Protein AF-A0A958R5X5-F1 (afdb_monomer_lite)

Foldseek 3Di:
DDPWDWDKDWDWDKDKPPDVVVVAFKMKMKTWGKMAIPTDDPPFARIKIKIKIKMKTWAACPDHQKIKMKMKIWIWIDGPPDDDIDIDIDIDMDMDGDD

Radius of gyration: 16.88 Å; chains: 1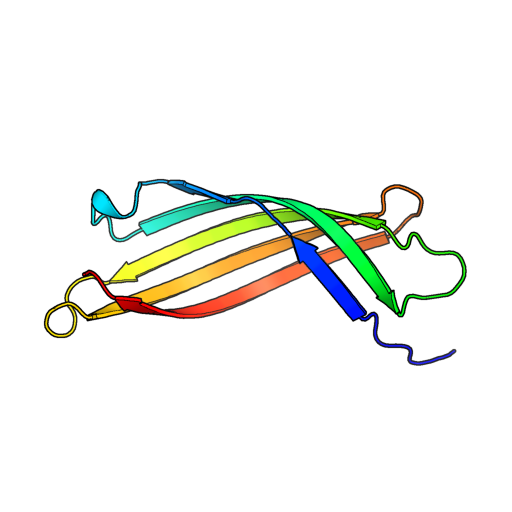; bounding box: 29×21×52 Å

pLDDT: mean 80.45, std 12.23, range [40.94, 94.25]

Secondary structure (DSSP, 8-state):
------EEEEE--EEEES-GGG--SEEEEEEEEEEEEEE--TTS-SEEEEEEEEEEEEEEEEETTEEEEEEEEEEEEEESSS--EEEEEEEEEEEEE--

Sequence (99 aa):
IVNEKPLKMSILPVLIFPEASSKFPLYFGVGAGLGVFFKQVQDESNVSFDYQLFMGARFFNVYGSTGFFIETGLKNHLHITSDGQFNGSYLAAGAVFTF

Structure (mmCIF, N/CA/C/O backbone):
data_AF-A0A958R5X5-F1
#
_entry.id   AF-A0A958R5X5-F1
#
loop_
_atom_site.group_PDB
_atom_site.id
_atom_site.type_symbol
_atom_site.label_atom_id
_atom_site.label_alt_id
_atom_site.label_comp_id
_atom_site.label_asym_id
_atom_site.label_entity_id
_atom_site.label_seq_id
_atom_site.pdbx_PDB_ins_code
_atom_site.Cartn_x
_atom_site.Cartn_y
_atom_site.Cartn_z
_atom_site.occupancy
_atom_site.B_iso_or_equiv
_atom_site.auth_seq_id
_atom_site.auth_comp_id
_atom_site.auth_asym_id
_atom_site.auth_atom_id
_atom_site.pdbx_PDB_model_num
ATOM 1 N N . ILE A 1 1 ? 5.159 -11.006 -31.940 1.00 40.94 1 ILE A N 1
ATOM 2 C CA . ILE A 1 1 ? 5.324 -10.017 -30.849 1.00 40.94 1 ILE A CA 1
ATOM 3 C C . ILE A 1 1 ? 5.354 -10.818 -29.555 1.00 40.94 1 ILE A C 1
ATOM 5 O O . ILE A 1 1 ? 4.419 -11.572 -29.308 1.00 40.94 1 ILE A O 1
ATOM 9 N N . VAL A 1 2 ? 6.491 -10.816 -28.859 1.00 47.56 2 VAL A N 1
ATOM 10 C CA . VAL A 1 2 ? 6.792 -11.750 -27.763 1.00 47.56 2 VAL A CA 1
ATOM 11 C C . VAL A 1 2 ? 5.899 -11.431 -26.558 1.00 47.56 2 VAL A C 1
ATOM 13 O O . VAL A 1 2 ? 5.831 -10.292 -26.112 1.00 47.56 2 VAL A O 1
ATOM 16 N N . ASN A 1 3 ? 5.180 -12.439 -26.063 1.00 52.97 3 ASN A N 1
ATOM 17 C CA . ASN A 1 3 ? 4.266 -12.367 -24.918 1.00 52.97 3 ASN A CA 1
ATOM 18 C C . ASN A 1 3 ? 5.066 -12.377 -23.598 1.00 52.97 3 ASN A C 1
ATOM 20 O O . ASN A 1 3 ? 4.978 -13.309 -22.798 1.00 52.97 3 ASN A O 1
ATOM 24 N N . GLU A 1 4 ? 5.944 -11.392 -23.414 1.00 63.38 4 GLU A N 1
ATOM 25 C CA . GLU A 1 4 ? 6.761 -11.278 -22.209 1.00 63.38 4 GLU A CA 1
ATOM 26 C C . GLU A 1 4 ? 5.998 -10.513 -21.136 1.00 63.38 4 GLU A C 1
ATOM 28 O O . GLU A 1 4 ? 5.880 -9.293 -21.171 1.00 63.38 4 GLU A O 1
ATOM 33 N N . LYS A 1 5 ? 5.462 -11.255 -20.164 1.00 72.69 5 LYS A N 1
ATOM 34 C CA . LYS A 1 5 ? 4.858 -10.655 -18.975 1.00 72.69 5 LYS A CA 1
ATOM 35 C C . LYS A 1 5 ? 5.946 -9.919 -18.182 1.00 72.69 5 LYS A C 1
ATOM 37 O O . LYS A 1 5 ? 6.916 -10.575 -17.785 1.00 72.69 5 LYS A O 1
ATOM 42 N N . PRO A 1 6 ? 5.802 -8.605 -17.939 1.00 78.69 6 PRO A N 1
ATOM 43 C CA . PRO A 1 6 ? 6.783 -7.864 -17.171 1.00 78.69 6 PRO A CA 1
ATOM 44 C C . PRO A 1 6 ? 6.782 -8.347 -15.719 1.00 78.69 6 PRO A C 1
ATOM 46 O O . PRO A 1 6 ? 5.724 -8.511 -15.106 1.00 78.69 6 PRO A O 1
ATOM 49 N N . LEU A 1 7 ? 7.972 -8.584 -15.170 1.00 85.38 7 LEU A N 1
ATOM 50 C CA . LEU A 1 7 ? 8.164 -8.952 -13.769 1.00 85.38 7 LEU A CA 1
ATOM 51 C C . LEU A 1 7 ? 8.789 -7.767 -13.044 1.00 85.38 7 LEU A C 1
ATOM 53 O O . LEU A 1 7 ? 9.925 -7.392 -13.334 1.00 85.38 7 LEU A O 1
ATOM 57 N N . LYS A 1 8 ? 8.048 -7.202 -12.092 1.00 87.12 8 LYS A N 1
ATOM 58 C CA . LYS A 1 8 ? 8.424 -5.985 -11.379 1.00 87.12 8 LYS A CA 1
ATOM 59 C C . LYS A 1 8 ? 8.325 -6.171 -9.873 1.00 87.12 8 LYS A C 1
ATOM 61 O O . LYS A 1 8 ? 7.339 -6.718 -9.380 1.00 87.12 8 LYS A O 1
ATOM 66 N N . MET A 1 9 ? 9.304 -5.641 -9.153 1.00 88.44 9 MET A N 1
ATOM 67 C CA . MET A 1 9 ? 9.261 -5.473 -7.705 1.00 88.44 9 MET A CA 1
ATOM 68 C C . MET A 1 9 ? 9.373 -3.993 -7.366 1.00 88.44 9 MET A C 1
ATOM 70 O O . MET A 1 9 ? 10.150 -3.275 -7.987 1.00 88.44 9 MET A O 1
ATOM 74 N N . SER A 1 10 ? 8.613 -3.546 -6.371 1.00 89.12 10 SER A N 1
ATOM 75 C CA . SER A 1 10 ? 8.615 -2.149 -5.942 1.00 89.12 10 SER A CA 1
ATOM 76 C C . SER A 1 10 ? 8.667 -2.064 -4.430 1.00 89.12 10 SER A C 1
ATOM 78 O O . SER A 1 10 ? 8.006 -2.846 -3.745 1.00 89.12 10 SER A O 1
ATOM 80 N N . ILE A 1 11 ? 9.419 -1.095 -3.921 1.00 91.00 11 ILE A N 1
ATOM 81 C CA . ILE A 1 11 ? 9.499 -0.778 -2.498 1.00 91.00 11 ILE A CA 1
ATOM 82 C C . ILE A 1 11 ? 8.949 0.632 -2.325 1.00 91.00 11 ILE A C 1
ATOM 84 O O . ILE A 1 11 ? 9.500 1.589 -2.871 1.00 91.00 11 ILE A O 1
ATOM 88 N N . LEU A 1 12 ? 7.852 0.748 -1.577 1.00 93.06 12 LEU A N 1
ATOM 89 C CA . LEU A 1 12 ? 7.167 2.012 -1.336 1.00 93.06 12 LEU A CA 1
ATOM 90 C C . LEU A 1 12 ? 7.034 2.241 0.174 1.00 93.06 12 LEU A C 1
ATOM 92 O O . LEU A 1 12 ? 6.258 1.527 0.814 1.00 93.06 12 LEU A O 1
ATOM 96 N N . PRO A 1 13 ? 7.741 3.216 0.770 1.00 91.38 13 PRO A N 1
ATOM 97 C CA . PRO A 1 13 ? 7.310 3.755 2.051 1.00 91.38 13 PRO A CA 1
ATOM 98 C C . PRO A 1 13 ? 5.905 4.349 1.893 1.00 91.38 13 PRO A C 1
ATOM 100 O O . PRO A 1 13 ? 5.630 5.068 0.930 1.00 91.38 13 PRO A O 1
ATOM 103 N N . VAL A 1 14 ? 5.015 4.030 2.832 1.00 92.75 14 VAL A N 1
ATOM 104 C CA . VAL A 1 14 ? 3.624 4.497 2.8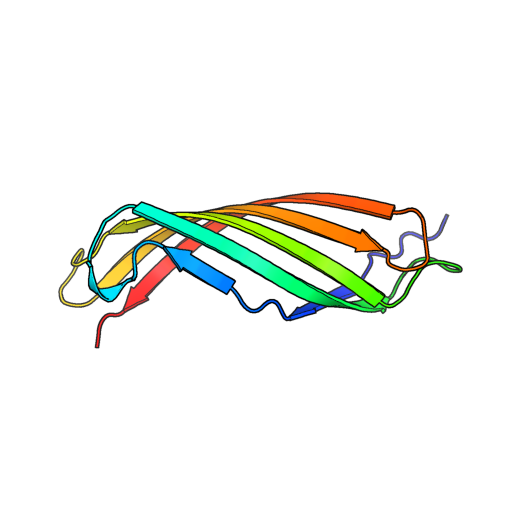39 1.00 92.75 14 VAL A CA 1
ATOM 105 C C . VAL A 1 14 ? 3.356 5.332 4.083 1.00 92.75 14 VAL A C 1
ATOM 107 O O . VAL A 1 14 ? 3.751 4.974 5.191 1.00 92.75 14 VAL A O 1
ATOM 110 N N . LEU A 1 15 ? 2.650 6.438 3.894 1.00 92.75 15 LEU A N 1
ATOM 111 C CA . LEU A 1 15 ? 2.046 7.225 4.958 1.00 92.75 15 LEU A CA 1
ATOM 112 C C . LEU A 1 15 ? 0.572 6.855 5.031 1.00 92.75 15 LEU A C 1
ATOM 114 O O . LEU A 1 15 ? -0.101 6.834 4.003 1.00 92.75 15 LEU A O 1
ATOM 118 N N . ILE A 1 16 ? 0.080 6.560 6.232 1.00 92.50 16 ILE A N 1
ATOM 119 C CA . ILE A 1 16 ? -1.310 6.163 6.468 1.00 92.50 16 ILE A CA 1
ATOM 120 C C . ILE A 1 16 ? -1.924 7.099 7.503 1.00 92.50 16 ILE A C 1
ATOM 122 O O . ILE A 1 16 ? -1.333 7.340 8.554 1.00 92.50 16 ILE A O 1
ATOM 126 N N . PHE A 1 17 ? -3.123 7.593 7.213 1.00 91.25 17 PHE A N 1
ATOM 127 C CA . PHE A 1 17 ? -3.897 8.457 8.088 1.00 91.25 17 PHE A CA 1
ATOM 128 C C . PHE A 1 17 ? -5.384 8.058 8.095 1.00 91.25 17 PHE A C 1
ATOM 130 O O . PHE A 1 17 ? -5.945 7.801 7.031 1.00 91.25 17 PHE A O 1
ATOM 137 N N . PRO A 1 18 ? -6.067 8.073 9.250 1.00 88.12 18 PRO A N 1
ATOM 138 C CA . PRO A 1 18 ? -5.517 8.264 10.588 1.00 88.12 18 PRO A CA 1
ATOM 139 C C . PRO A 1 18 ? -4.648 7.084 11.041 1.00 88.12 18 PRO A C 1
ATOM 141 O O . PRO A 1 18 ? -4.694 5.986 10.481 1.00 88.12 18 PRO A O 1
ATOM 144 N N . GLU A 1 19 ? -3.829 7.341 12.059 1.00 84.31 19 GLU A N 1
ATOM 145 C CA . GLU A 1 19 ? -2.987 6.323 12.684 1.00 84.31 19 GLU A CA 1
ATOM 146 C C . GLU A 1 19 ? -3.843 5.145 13.180 1.00 84.31 19 GLU A C 1
ATOM 148 O O . GLU A 1 19 ? -4.925 5.339 13.740 1.00 84.31 19 GLU A O 1
ATOM 153 N N . ALA A 1 20 ? -3.351 3.913 13.017 1.00 79.31 20 ALA A N 1
ATOM 154 C CA . ALA A 1 20 ? -4.077 2.705 13.416 1.00 79.31 20 ALA A CA 1
ATOM 155 C C . ALA A 1 20 ? -4.468 2.701 14.908 1.00 79.31 20 ALA A C 1
ATOM 157 O O . ALA A 1 20 ? -5.549 2.224 15.258 1.00 79.31 20 ALA A O 1
ATOM 158 N N . SER A 1 21 ? -3.640 3.304 15.767 1.00 79.81 21 SER A N 1
ATOM 159 C CA . SER A 1 21 ? -3.873 3.463 17.208 1.00 79.81 21 SER A CA 1
ATOM 160 C C . SER A 1 21 ? -5.151 4.242 17.533 1.00 79.81 21 SER A C 1
ATOM 162 O O . SER A 1 21 ? -5.767 4.014 18.572 1.00 79.81 21 SER A O 1
ATOM 164 N N . SER A 1 22 ? -5.605 5.113 16.624 1.00 82.56 22 SER A N 1
ATOM 165 C CA . SER A 1 22 ? -6.853 5.868 16.777 1.00 82.56 22 SER A CA 1
ATOM 166 C C . SER A 1 22 ? -8.105 4.982 16.716 1.00 82.56 22 SER A C 1
ATOM 168 O O . SER A 1 22 ? -9.195 5.478 17.001 1.00 82.56 22 SER A O 1
ATOM 170 N N . LYS A 1 23 ? -7.986 3.705 16.309 1.00 80.75 23 LYS A N 1
ATOM 171 C CA . LYS A 1 23 ? -9.102 2.756 16.102 1.00 80.75 23 LYS A CA 1
ATOM 172 C C . LYS A 1 23 ? -10.209 3.295 15.190 1.00 80.75 23 LYS A C 1
ATOM 174 O O . LYS A 1 23 ? -11.352 2.845 15.251 1.00 80.75 23 LYS A O 1
ATOM 179 N N . PHE A 1 24 ? -9.879 4.268 14.346 1.00 85.25 24 PHE A N 1
ATOM 180 C CA . PHE A 1 24 ? -10.834 4.855 13.424 1.00 85.25 24 PHE A CA 1
ATOM 181 C C . PHE A 1 24 ? -11.083 3.872 12.269 1.00 85.25 24 PHE A C 1
ATOM 183 O O . PHE A 1 24 ? -10.126 3.299 11.741 1.00 85.25 24 PHE A O 1
ATOM 190 N N . PRO A 1 25 ? -12.348 3.635 11.883 1.00 85.44 25 PRO A N 1
ATOM 191 C CA . PRO A 1 25 ? -12.695 2.544 10.980 1.00 85.44 25 PRO A CA 1
ATOM 192 C C . PRO A 1 25 ? -12.318 2.806 9.524 1.00 85.44 25 PRO A C 1
ATOM 194 O O . PRO A 1 25 ? -12.339 1.873 8.736 1.00 85.44 25 PRO A O 1
ATOM 197 N N . LEU A 1 26 ? -11.982 4.036 9.142 1.00 90.50 26 LEU A N 1
ATOM 198 C CA . LEU A 1 26 ? -11.556 4.379 7.785 1.00 90.50 26 LEU A CA 1
ATOM 199 C C . LEU A 1 26 ? -10.103 4.836 7.797 1.00 90.50 26 LEU A C 1
ATOM 201 O O . LEU A 1 26 ? -9.657 5.467 8.747 1.00 90.50 26 LEU A O 1
ATOM 205 N N . TYR A 1 27 ? -9.357 4.541 6.745 1.00 91.81 27 TYR A N 1
ATOM 206 C CA . TYR A 1 27 ? -8.002 5.043 6.580 1.00 91.81 27 TYR A CA 1
ATOM 207 C C . TYR A 1 27 ? -7.689 5.307 5.119 1.00 91.81 27 TYR A C 1
ATOM 209 O O . TYR A 1 27 ? -8.268 4.717 4.212 1.00 91.81 27 TYR A O 1
ATOM 217 N N . PHE A 1 28 ? -6.744 6.206 4.919 1.00 94.06 28 PHE A N 1
ATOM 218 C CA . PHE A 1 28 ? -6.231 6.644 3.640 1.00 94.06 28 PHE A CA 1
ATOM 219 C C . PHE A 1 28 ? -4.721 6.526 3.698 1.00 94.06 28 PHE A C 1
ATOM 221 O O . PHE A 1 28 ? -4.117 6.717 4.754 1.00 94.06 28 PHE A O 1
ATOM 228 N N . GLY A 1 29 ? -4.099 6.214 2.577 1.00 93.00 29 GLY A N 1
ATOM 229 C CA . GLY A 1 29 ? -2.661 6.148 2.507 1.00 93.00 29 GLY A CA 1
ATOM 230 C C . GLY A 1 29 ? -2.124 6.564 1.159 1.00 93.00 29 GLY A C 1
ATOM 231 O O . GLY A 1 29 ? -2.772 6.429 0.120 1.00 93.00 29 GLY A O 1
ATOM 232 N N . VAL A 1 30 ? -0.914 7.096 1.208 1.00 94.25 30 VAL A N 1
ATOM 233 C CA . VAL A 1 30 ? -0.128 7.447 0.038 1.00 94.25 30 VAL A CA 1
ATOM 234 C C . VAL A 1 30 ? 1.254 6.841 0.193 1.00 94.25 30 VAL A C 1
ATOM 236 O O . VAL A 1 30 ? 1.881 6.954 1.243 1.00 94.25 30 VAL A O 1
ATOM 239 N N . GLY A 1 31 ? 1.719 6.168 -0.847 1.00 92.31 31 GLY A N 1
ATOM 240 C CA . GLY A 1 31 ? 3.066 5.634 -0.939 1.00 92.31 31 GLY A CA 1
ATOM 241 C C . GLY A 1 31 ? 3.739 6.119 -2.198 1.00 92.31 31 GLY A C 1
ATOM 242 O O . GLY A 1 31 ? 3.092 6.273 -3.231 1.00 92.31 31 GLY A O 1
ATOM 243 N N . ALA A 1 32 ? 5.039 6.341 -2.117 1.00 92.94 32 ALA A N 1
ATOM 244 C CA . ALA A 1 32 ? 5.851 6.641 -3.280 1.00 92.94 32 ALA A CA 1
ATOM 245 C C . ALA A 1 32 ? 7.241 6.046 -3.089 1.00 92.94 32 ALA A C 1
ATOM 247 O O . ALA A 1 32 ? 7.790 6.099 -1.990 1.00 92.94 32 ALA A O 1
ATOM 248 N N . GLY A 1 33 ? 7.804 5.461 -4.137 1.00 90.38 33 GLY A N 1
ATOM 249 C CA . GLY A 1 33 ? 9.082 4.777 -4.043 1.00 90.38 33 GLY A CA 1
ATOM 250 C C . GLY A 1 33 ? 9.611 4.301 -5.384 1.00 90.38 33 GLY A C 1
ATOM 251 O O . GLY A 1 33 ? 9.184 4.750 -6.446 1.00 90.38 33 GLY A O 1
ATOM 252 N N . LEU A 1 34 ? 10.580 3.395 -5.318 1.00 89.75 34 LEU A N 1
ATOM 253 C CA . LEU A 1 34 ? 11.292 2.902 -6.490 1.00 89.75 34 LEU A CA 1
ATOM 254 C C . LEU A 1 34 ? 10.817 1.496 -6.853 1.00 89.75 34 LEU A C 1
ATOM 256 O O . LEU A 1 34 ? 10.564 0.653 -5.986 1.00 89.75 34 LEU A O 1
ATOM 260 N N . GLY A 1 35 ? 10.712 1.251 -8.154 1.00 86.44 35 GLY A N 1
ATOM 261 C CA . GLY A 1 35 ? 10.454 -0.049 -8.751 1.00 86.44 35 GLY A CA 1
ATOM 262 C C . GLY A 1 35 ? 11.614 -0.486 -9.635 1.00 86.44 35 GLY A C 1
ATOM 263 O O . GLY A 1 35 ? 12.240 0.334 -10.304 1.00 86.44 35 GLY A O 1
ATOM 264 N N . VAL A 1 36 ? 11.887 -1.787 -9.636 1.00 86.00 36 VAL A N 1
ATOM 265 C CA . VAL A 1 36 ? 12.861 -2.434 -10.516 1.00 86.00 36 VAL A CA 1
ATOM 266 C C . VAL A 1 36 ? 12.154 -3.530 -11.304 1.00 86.00 36 VAL A C 1
ATOM 268 O O . VAL A 1 36 ? 11.450 -4.375 -10.737 1.00 86.00 36 VAL A O 1
ATOM 271 N N . PHE A 1 37 ? 12.339 -3.519 -12.617 1.00 84.50 37 PHE A N 1
ATOM 272 C CA . PHE A 1 37 ? 11.883 -4.570 -13.511 1.00 84.50 37 PHE A CA 1
ATOM 273 C C . PHE A 1 37 ? 13.001 -5.592 -13.732 1.00 84.50 37 PHE A C 1
ATOM 275 O O . PHE A 1 37 ? 14.105 -5.258 -14.150 1.00 84.50 37 PHE A O 1
ATOM 282 N N . PHE A 1 38 ? 12.704 -6.861 -13.460 1.00 83.50 38 PHE A N 1
ATOM 283 C CA . PHE A 1 38 ? 13.604 -7.990 -13.722 1.00 83.50 38 PHE A CA 1
ATOM 284 C C . PHE A 1 38 ? 13.404 -8.581 -15.116 1.00 83.50 38 PHE A C 1
ATOM 286 O O . PHE A 1 38 ? 14.288 -9.239 -15.656 1.00 83.50 38 PHE A O 1
ATOM 293 N N . LYS A 1 39 ? 12.210 -8.379 -15.677 1.00 80.50 39 LYS A N 1
ATOM 294 C CA . LYS A 1 39 ? 11.849 -8.777 -17.031 1.00 80.50 39 LYS A CA 1
ATOM 295 C C . LYS A 1 39 ? 10.968 -7.685 -17.624 1.00 80.50 39 LYS A C 1
ATOM 297 O O . LYS A 1 39 ? 9.935 -7.370 -17.033 1.00 80.50 39 LYS A O 1
ATOM 302 N N . GLN A 1 40 ? 11.373 -7.122 -18.756 1.00 74.00 40 GLN A N 1
ATOM 303 C CA . GLN A 1 40 ? 10.716 -5.994 -19.419 1.00 74.00 40 GLN A CA 1
ATOM 304 C C . GLN A 1 40 ? 10.924 -6.079 -20.935 1.00 74.00 40 GLN A C 1
ATOM 306 O O . GLN A 1 40 ? 11.788 -6.823 -21.396 1.00 74.00 40 GLN A O 1
ATOM 311 N N . VAL A 1 41 ? 10.105 -5.350 -21.697 1.00 73.50 41 VAL A N 1
ATOM 312 C CA . VAL A 1 41 ? 10.248 -5.219 -23.155 1.00 73.50 41 VAL A CA 1
ATOM 313 C C . VAL A 1 41 ? 11.620 -4.610 -23.482 1.00 73.50 41 VAL A C 1
ATOM 315 O O . VAL A 1 41 ? 12.131 -3.796 -22.716 1.00 73.50 41 VAL A O 1
ATOM 318 N N . GLN A 1 42 ? 12.232 -5.028 -24.595 1.00 67.50 42 GLN A N 1
ATOM 319 C CA . GLN A 1 42 ? 13.485 -4.431 -25.074 1.00 67.50 42 GLN A CA 1
ATOM 320 C C . GLN A 1 42 ? 13.317 -2.915 -25.291 1.00 67.50 42 GLN A C 1
ATOM 322 O O . GLN A 1 42 ? 12.261 -2.481 -25.741 1.00 67.50 42 GLN A O 1
ATOM 327 N N . ASP A 1 43 ? 14.361 -2.149 -24.954 1.00 67.06 43 ASP A N 1
ATOM 328 C CA . ASP A 1 43 ? 14.445 -0.677 -25.034 1.00 67.06 43 ASP A CA 1
ATOM 329 C C . ASP A 1 43 ? 13.584 0.130 -24.041 1.00 67.06 43 ASP A C 1
ATOM 331 O O . ASP A 1 43 ? 13.404 1.335 -24.199 1.00 67.06 43 ASP A O 1
ATOM 335 N N . GLU A 1 44 ? 13.118 -0.497 -22.959 1.00 72.25 44 GLU A N 1
ATOM 336 C CA . GLU A 1 44 ? 12.358 0.163 -21.893 1.00 72.25 44 GLU A CA 1
ATOM 337 C C . GLU A 1 44 ? 13.143 0.299 -20.567 1.00 72.25 44 GLU A C 1
ATOM 339 O O . GLU A 1 44 ? 14.105 -0.423 -20.298 1.00 72.25 44 GLU A O 1
ATOM 344 N N . SER A 1 45 ? 12.732 1.241 -19.708 1.00 70.75 45 SER A N 1
ATOM 345 C CA . SER A 1 45 ? 13.433 1.560 -18.450 1.00 70.75 45 SER A CA 1
ATOM 346 C C . SER A 1 45 ? 13.299 0.466 -17.389 1.00 70.75 45 SER A C 1
ATOM 348 O O . SER A 1 45 ? 12.220 0.309 -16.819 1.00 70.75 45 SER A O 1
ATOM 350 N N . ASN A 1 46 ? 14.411 -0.163 -16.992 1.00 80.06 46 ASN A N 1
ATOM 351 C CA . ASN A 1 46 ? 14.445 -1.144 -15.892 1.00 80.06 46 ASN A CA 1
ATOM 352 C C . ASN A 1 46 ? 14.104 -0.554 -14.509 1.00 80.06 46 ASN A C 1
ATOM 354 O O . ASN A 1 46 ? 13.890 -1.303 -13.555 1.00 80.06 46 ASN A O 1
ATOM 358 N N . VAL A 1 47 ? 14.083 0.778 -14.379 1.00 82.56 47 VAL A N 1
ATOM 359 C CA . VAL A 1 47 ? 13.761 1.492 -13.137 1.00 82.56 47 VAL A CA 1
ATOM 360 C C . VAL A 1 47 ? 12.507 2.337 -13.329 1.00 82.56 47 VAL A C 1
ATOM 362 O O . VAL A 1 47 ? 12.343 3.028 -14.339 1.00 82.56 47 VAL A O 1
ATOM 365 N N . SER A 1 48 ? 11.635 2.331 -12.329 1.00 84.31 48 SER A N 1
ATOM 366 C CA . SER A 1 48 ? 10.440 3.167 -12.298 1.00 84.31 48 SER A CA 1
ATOM 367 C C . SER A 1 48 ? 10.285 3.891 -10.975 1.00 84.31 48 SER A C 1
ATOM 369 O O . SER A 1 48 ? 10.750 3.439 -9.928 1.00 84.31 48 SER A O 1
ATOM 371 N N . PHE A 1 49 ? 9.568 5.004 -11.030 1.00 85.94 49 PHE A N 1
ATOM 372 C CA . PHE A 1 49 ? 9.023 5.648 -9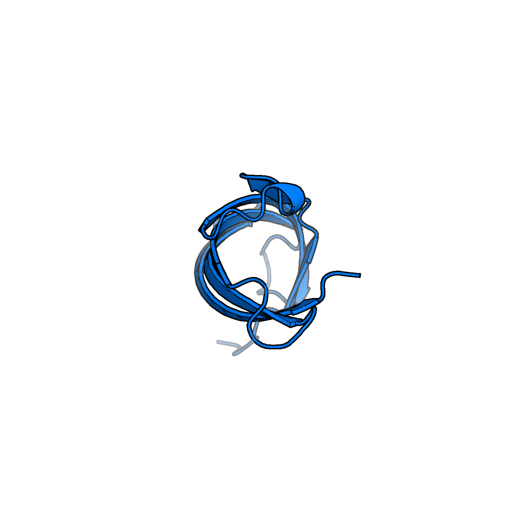.853 1.00 85.94 49 PHE A CA 1
ATOM 373 C C . PHE A 1 49 ? 7.574 5.201 -9.682 1.00 85.94 49 PHE A C 1
ATOM 375 O O . PHE A 1 49 ? 6.730 5.425 -10.552 1.00 85.94 49 PHE A O 1
ATOM 382 N N . ASP A 1 50 ? 7.287 4.553 -8.563 1.00 87.44 50 ASP A N 1
ATOM 383 C CA . ASP A 1 50 ? 5.974 3.999 -8.273 1.00 87.44 50 ASP A CA 1
ATOM 384 C C . ASP A 1 50 ? 5.296 4.854 -7.223 1.00 87.44 50 ASP A C 1
ATOM 386 O O . ASP A 1 50 ? 5.901 5.198 -6.210 1.00 87.44 50 ASP A O 1
ATOM 390 N N . TYR A 1 51 ? 4.024 5.155 -7.441 1.00 89.50 51 TYR A N 1
ATOM 391 C CA . TYR A 1 51 ? 3.201 5.835 -6.458 1.00 89.50 51 TYR A CA 1
ATOM 392 C C . TYR A 1 51 ? 1.869 5.118 -6.308 1.00 89.50 51 TYR A C 1
ATOM 394 O O . TYR A 1 51 ? 1.298 4.565 -7.251 1.00 89.50 51 TYR A O 1
ATOM 402 N N . GLN A 1 52 ? 1.377 5.104 -5.082 1.00 91.38 52 GLN A N 1
ATOM 403 C CA . GLN A 1 52 ? 0.183 4.386 -4.696 1.00 91.38 52 GLN A CA 1
ATOM 404 C C . GLN A 1 52 ? -0.671 5.287 -3.823 1.00 91.38 52 GLN A C 1
ATOM 406 O O . GLN A 1 52 ? -0.184 5.898 -2.878 1.00 91.38 52 GLN A O 1
ATOM 411 N N . LEU A 1 53 ? -1.954 5.347 -4.140 1.00 91.19 53 LEU A N 1
ATOM 412 C CA . LEU A 1 53 ? -2.975 5.981 -3.322 1.00 91.19 53 LEU A CA 1
ATOM 413 C C . LEU A 1 53 ? -3.973 4.905 -2.941 1.00 91.19 53 LEU A C 1
ATOM 415 O O . LEU A 1 53 ? -4.410 4.138 -3.796 1.00 91.19 53 LEU A O 1
ATOM 419 N N . PHE A 1 54 ? -4.329 4.815 -1.672 1.00 93.25 54 PHE A N 1
ATOM 420 C CA . PHE A 1 54 ? -5.275 3.812 -1.216 1.00 93.25 54 PHE A CA 1
ATOM 421 C C . PHE A 1 54 ? -6.162 4.339 -0.111 1.00 93.25 54 PHE A C 1
ATOM 423 O O . PHE A 1 54 ? -5.826 5.281 0.603 1.00 93.25 54 PHE A O 1
ATOM 430 N N . MET A 1 55 ? -7.321 3.717 0.006 1.00 93.62 55 MET A N 1
ATOM 431 C CA . MET A 1 55 ? -8.232 3.920 1.109 1.00 93.62 55 MET A CA 1
ATOM 432 C C . MET A 1 55 ? -8.807 2.576 1.516 1.00 93.62 55 MET A C 1
ATOM 434 O O . MET A 1 55 ? -9.028 1.694 0.685 1.00 93.62 55 MET A O 1
ATOM 438 N N . GLY A 1 56 ? -9.077 2.419 2.796 1.00 92.12 56 GLY A N 1
ATOM 439 C CA . GLY A 1 56 ? -9.635 1.189 3.306 1.00 92.12 56 GLY A CA 1
ATOM 440 C C . GLY A 1 56 ? -10.487 1.407 4.533 1.00 92.12 56 GLY A C 1
ATOM 441 O O . GLY A 1 56 ? -10.470 2.460 5.171 1.00 92.12 56 GLY A O 1
ATOM 442 N N . ALA A 1 57 ? -11.241 0.369 4.851 1.00 90.88 57 ALA A N 1
ATOM 443 C CA . ALA A 1 57 ? -11.964 0.241 6.092 1.00 90.88 57 ALA A CA 1
ATOM 444 C C . ALA A 1 57 ? -11.290 -0.829 6.954 1.00 90.88 57 ALA A C 1
ATOM 446 O O . ALA A 1 57 ? -10.907 -1.885 6.450 1.00 90.88 57 ALA A O 1
ATOM 447 N N . ARG A 1 58 ? -11.152 -0.566 8.253 1.00 88.75 58 ARG A N 1
ATOM 448 C CA . ARG A 1 58 ? -10.701 -1.518 9.271 1.00 88.75 58 ARG A CA 1
ATOM 449 C C . ARG A 1 58 ? -11.820 -1.716 10.275 1.00 88.75 58 ARG A C 1
ATOM 451 O O . ARG A 1 58 ? -12.335 -0.765 10.854 1.00 88.75 58 ARG A O 1
ATOM 458 N N . PHE A 1 59 ? -12.151 -2.969 10.513 1.00 84.62 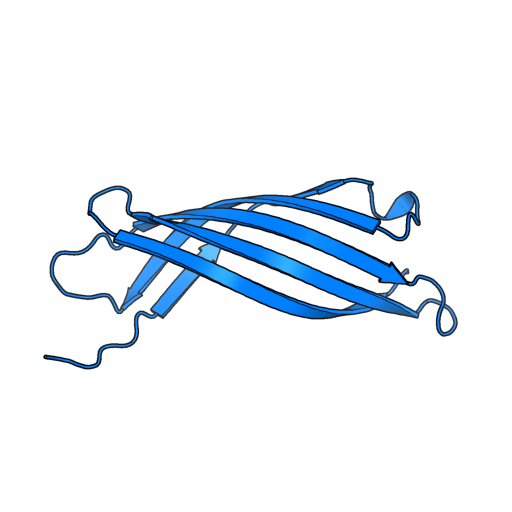59 PHE A N 1
ATOM 459 C CA . PHE A 1 59 ? -13.092 -3.394 11.531 1.00 84.62 59 PHE A CA 1
ATOM 460 C C . PHE A 1 59 ? -12.288 -4.030 12.652 1.00 84.62 59 PHE A C 1
ATOM 462 O O . PHE A 1 59 ? -11.803 -5.154 12.526 1.00 84.62 59 PHE A O 1
ATOM 469 N N . PHE A 1 60 ? -12.101 -3.277 13.731 1.00 76.38 60 PHE A N 1
ATOM 470 C CA . PHE A 1 60 ? -11.426 -3.754 14.932 1.00 76.38 60 PHE A CA 1
ATOM 471 C C . PHE A 1 60 ? -12.404 -4.572 15.792 1.00 76.38 60 PHE A C 1
ATOM 473 O O . PHE A 1 60 ? -13.597 -4.276 15.813 1.00 76.38 60 PHE A O 1
ATOM 480 N N . ASN A 1 61 ? -11.896 -5.565 16.529 1.00 67.75 61 ASN A N 1
ATOM 481 C CA . ASN A 1 61 ? -12.650 -6.368 17.507 1.00 67.75 61 ASN A CA 1
ATOM 482 C C . ASN A 1 61 ? -13.807 -7.216 16.935 1.00 67.75 61 ASN A C 1
ATOM 484 O O . ASN A 1 61 ? -14.895 -7.239 17.508 1.00 67.75 61 ASN A O 1
ATOM 488 N N . VAL A 1 62 ? -13.591 -7.947 15.836 1.00 65.75 62 VAL A N 1
ATOM 489 C CA . VAL A 1 62 ? -14.601 -8.904 15.334 1.00 65.75 62 VAL A CA 1
ATOM 490 C C . VAL A 1 62 ? -14.629 -10.173 16.194 1.00 65.75 62 VAL A C 1
ATOM 492 O O . VAL A 1 62 ? -15.700 -10.708 16.474 1.00 65.75 62 VAL A O 1
ATOM 495 N N . TYR A 1 63 ? -13.466 -10.625 16.675 1.00 65.31 63 TYR A N 1
ATOM 496 C CA . TYR A 1 63 ? -13.361 -11.694 17.672 1.00 65.31 63 TYR A CA 1
ATOM 497 C C . TYR A 1 63 ? -12.091 -11.512 18.518 1.00 65.31 63 TYR A C 1
ATOM 499 O O . TYR A 1 63 ? -10.972 -11.734 18.043 1.00 65.31 63 TYR A O 1
ATOM 507 N N . GLY A 1 64 ? -12.244 -11.065 19.768 1.00 74.12 64 GLY A N 1
ATOM 508 C CA . GLY A 1 64 ? -11.112 -10.741 20.644 1.00 74.12 64 GLY A CA 1
ATOM 509 C C . GLY A 1 64 ? -10.215 -9.651 20.044 1.00 74.12 64 GLY A C 1
ATOM 510 O O . GLY A 1 64 ? -10.690 -8.554 19.769 1.00 74.12 64 GLY A O 1
ATOM 511 N N . SER A 1 65 ? -8.934 -9.973 19.814 1.00 73.12 65 SER A N 1
ATOM 512 C CA . SER A 1 65 ? -7.926 -9.057 19.246 1.00 73.12 65 SER A CA 1
ATOM 513 C C . SER A 1 65 ? -7.800 -9.096 17.713 1.00 73.12 65 SER A C 1
ATOM 515 O O . SER A 1 65 ? -6.936 -8.432 17.130 1.00 73.12 65 SER A O 1
ATOM 517 N N . THR A 1 66 ? -8.653 -9.886 17.053 1.00 79.38 66 THR A N 1
ATOM 518 C CA . THR A 1 66 ? -8.666 -10.041 15.593 1.00 79.38 66 THR A CA 1
ATOM 519 C C . THR A 1 66 ? -9.682 -9.088 14.967 1.00 79.38 66 THR A C 1
ATOM 521 O O . THR A 1 66 ? -10.854 -9.050 15.356 1.00 79.38 66 THR A O 1
ATOM 524 N N . GLY A 1 67 ? -9.231 -8.330 13.978 1.00 82.62 67 GLY A N 1
ATOM 525 C CA . GLY A 1 67 ? -10.028 -7.483 13.104 1.00 82.62 67 GLY A CA 1
ATOM 526 C C . GLY A 1 67 ? -9.845 -7.856 11.635 1.00 82.62 67 GLY A C 1
ATOM 527 O O . GLY A 1 67 ? -9.036 -8.716 11.289 1.00 82.62 67 GLY A O 1
ATOM 528 N N . PHE A 1 68 ? -10.580 -7.183 10.758 1.00 87.94 68 PHE A N 1
ATOM 529 C CA . PHE A 1 68 ? -10.461 -7.333 9.307 1.00 87.94 68 PHE A CA 1
ATOM 530 C C . PHE A 1 68 ? -10.291 -5.975 8.645 1.00 87.94 68 PHE A C 1
ATOM 532 O O . PHE A 1 68 ? -10.733 -4.958 9.178 1.00 87.94 68 PHE A O 1
ATOM 539 N N . PHE A 1 69 ? -9.674 -5.955 7.471 1.00 89.69 69 PHE A N 1
ATOM 540 C CA . PHE A 1 69 ? -9.614 -4.771 6.635 1.00 89.69 69 PHE A CA 1
ATOM 541 C C . PHE A 1 69 ? -10.019 -5.088 5.204 1.00 89.69 69 PHE A C 1
ATOM 543 O O . PHE A 1 69 ? -9.811 -6.196 4.709 1.00 89.69 69 PHE A O 1
ATOM 550 N N . ILE A 1 70 ? -10.591 -4.086 4.553 1.00 92.12 70 ILE A N 1
ATOM 551 C CA . ILE A 1 70 ? -10.824 -4.051 3.115 1.00 92.12 70 ILE A CA 1
ATOM 552 C C . ILE A 1 70 ? -10.184 -2.767 2.615 1.00 92.12 70 ILE A C 1
ATOM 554 O O . ILE A 1 70 ? -10.408 -1.702 3.182 1.00 92.12 70 ILE A O 1
ATOM 558 N N . GLU A 1 71 ? -9.392 -2.866 1.563 1.00 92.88 71 GLU A N 1
ATOM 559 C CA . GLU A 1 71 ? -8.640 -1.770 0.981 1.00 92.88 71 GLU A CA 1
ATOM 560 C C . GLU A 1 71 ? -8.848 -1.753 -0.522 1.00 92.88 71 GLU A C 1
ATOM 562 O O . GLU A 1 71 ? -8.802 -2.782 -1.191 1.00 92.88 71 GLU A O 1
ATOM 567 N N . THR A 1 72 ? -9.054 -0.566 -1.062 1.00 91.75 72 THR A N 1
ATOM 568 C CA . THR A 1 72 ? -9.002 -0.327 -2.494 1.00 91.75 72 THR A CA 1
ATOM 569 C C . THR A 1 72 ? -7.975 0.754 -2.761 1.00 91.75 72 THR A C 1
ATOM 571 O O . THR A 1 72 ? -7.793 1.682 -1.971 1.00 91.75 72 THR A O 1
ATOM 574 N N . GLY A 1 73 ? -7.306 0.676 -3.898 1.00 89.56 73 GLY A N 1
ATOM 575 C CA . GLY A 1 73 ? -6.340 1.700 -4.240 1.00 89.56 73 GLY A CA 1
ATOM 576 C C . GLY A 1 73 ? -5.990 1.745 -5.705 1.00 89.56 73 GLY A C 1
ATOM 577 O O . GLY A 1 73 ? -6.328 0.860 -6.487 1.00 89.56 73 GLY A O 1
ATOM 578 N N . LEU A 1 74 ? -5.294 2.817 -6.040 1.00 86.56 74 LEU A N 1
ATOM 579 C CA . LEU A 1 74 ? -4.675 3.077 -7.318 1.00 86.56 74 LEU A CA 1
ATOM 580 C C . LEU A 1 74 ? -3.176 2.871 -7.144 1.00 86.56 74 LEU A C 1
ATOM 582 O O . LEU A 1 74 ? -2.540 3.547 -6.334 1.00 86.56 74 LEU A O 1
ATOM 586 N N . LYS A 1 75 ? -2.613 1.941 -7.903 1.00 81.81 75 LYS A N 1
ATOM 587 C CA . LYS A 1 75 ? -1.177 1.751 -8.041 1.00 81.81 75 LYS A CA 1
ATOM 588 C C . LYS A 1 75 ? -0.775 2.211 -9.429 1.00 81.81 75 LYS A C 1
ATOM 590 O O . LYS A 1 75 ? -1.208 1.653 -10.435 1.00 81.81 75 LYS A O 1
ATOM 595 N N . ASN A 1 76 ? 0.087 3.207 -9.460 1.00 80.25 76 ASN A N 1
ATOM 596 C CA . ASN A 1 76 ? 0.613 3.768 -10.682 1.00 80.25 76 ASN A CA 1
ATOM 597 C C . ASN A 1 76 ? 2.131 3.656 -10.700 1.00 80.25 76 ASN A C 1
ATOM 599 O O . ASN A 1 76 ? 2.787 3.570 -9.657 1.00 80.25 76 ASN A O 1
ATOM 603 N N . HIS A 1 77 ? 2.693 3.672 -11.900 1.00 75.06 77 HIS A N 1
ATOM 604 C CA . HIS A 1 77 ? 4.118 3.885 -12.062 1.00 75.06 77 HIS A CA 1
ATOM 605 C C . HIS A 1 77 ? 4.423 4.776 -13.253 1.00 75.06 77 HIS A C 1
ATOM 607 O O . HIS A 1 77 ? 3.755 4.707 -14.284 1.00 75.06 77 HIS A O 1
ATOM 613 N N . LEU A 1 78 ? 5.463 5.583 -13.083 1.00 71.19 78 LEU A N 1
ATOM 614 C CA . LEU A 1 78 ? 6.088 6.385 -14.120 1.00 71.19 78 LEU A CA 1
ATOM 615 C C . LEU A 1 78 ? 7.435 5.747 -14.442 1.00 71.19 78 LEU A C 1
ATOM 617 O O . LEU A 1 78 ? 8.263 5.523 -13.551 1.00 71.19 78 LEU A O 1
ATOM 621 N N . HIS A 1 79 ? 7.656 5.427 -15.711 1.00 59.50 79 HIS A N 1
ATOM 622 C CA . HIS A 1 79 ? 8.994 5.101 -16.187 1.00 59.50 79 HIS A CA 1
ATOM 623 C C . HIS A 1 79 ? 9.856 6.367 -16.117 1.00 59.50 79 HIS A C 1
ATOM 625 O O . HIS A 1 79 ? 9.429 7.443 -16.524 1.00 59.50 79 HIS A O 1
ATOM 631 N N . ILE A 1 80 ? 11.054 6.254 -15.538 1.00 60.25 80 ILE A N 1
ATOM 632 C CA . ILE A 1 80 ? 11.942 7.414 -15.346 1.00 60.25 80 ILE A CA 1
ATOM 633 C C . ILE A 1 80 ? 12.656 7.776 -16.658 1.00 60.25 80 ILE A C 1
ATOM 635 O O . ILE A 1 80 ? 12.980 8.940 -16.872 1.00 60.25 80 ILE A O 1
ATOM 639 N N . THR A 1 81 ? 12.889 6.799 -17.543 1.00 58.12 81 THR A N 1
ATOM 640 C CA . THR A 1 81 ? 13.671 6.992 -18.778 1.00 58.12 81 THR A CA 1
ATOM 641 C C . THR A 1 81 ? 12.951 6.566 -20.063 1.00 58.12 81 THR A C 1
ATOM 643 O O . THR A 1 81 ? 13.600 6.498 -21.100 1.00 58.12 81 THR A O 1
ATOM 646 N N . SER A 1 82 ? 11.656 6.235 -20.010 1.00 52.41 82 SER A N 1
ATOM 647 C CA . SER A 1 82 ? 10.873 5.809 -21.181 1.00 52.41 82 SER A CA 1
ATOM 648 C C . SER A 1 82 ? 9.394 6.181 -21.042 1.00 52.41 82 SER A C 1
ATOM 650 O O . SER A 1 82 ? 8.936 6.519 -19.950 1.00 52.41 82 SER A O 1
ATOM 652 N N . ASP A 1 83 ? 8.645 6.092 -22.138 1.00 52.91 83 ASP A N 1
ATOM 653 C CA . ASP A 1 83 ? 7.227 6.424 -22.219 1.00 52.91 83 ASP A CA 1
ATOM 654 C C . ASP A 1 83 ? 6.356 5.195 -21.913 1.00 52.91 83 ASP A C 1
ATOM 656 O O . ASP A 1 83 ? 6.003 4.402 -22.782 1.00 52.91 83 ASP A O 1
ATOM 660 N N . GLY A 1 84 ? 5.965 5.050 -20.646 1.00 54.09 84 GLY A N 1
ATOM 661 C CA . GLY A 1 84 ? 5.047 4.004 -20.201 1.00 54.09 84 GLY A CA 1
ATOM 662 C C . GLY A 1 84 ? 4.340 4.388 -18.905 1.00 54.09 84 GLY A C 1
ATOM 663 O O . GLY A 1 84 ? 4.986 4.668 -17.895 1.00 54.09 84 GLY A O 1
ATOM 664 N N . GLN A 1 85 ? 3.003 4.410 -18.932 1.00 56.06 85 GLN A N 1
ATOM 665 C CA . GLN A 1 85 ? 2.167 4.628 -17.750 1.00 56.06 85 GLN A 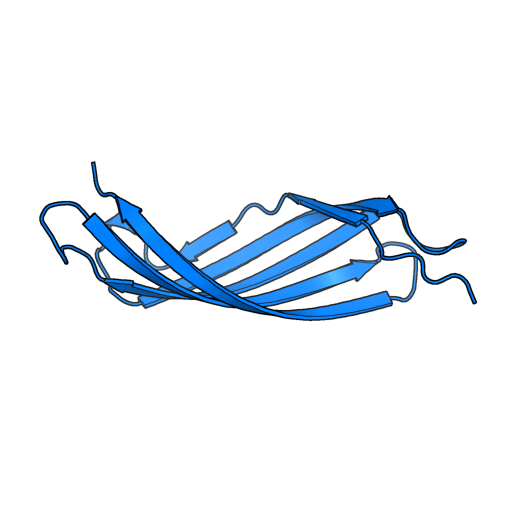CA 1
ATOM 666 C C . GLN A 1 85 ? 1.250 3.429 -17.555 1.00 56.06 85 GLN A C 1
ATOM 668 O O . GLN A 1 85 ? 0.364 3.158 -18.365 1.00 56.06 85 GLN A O 1
ATOM 673 N N . PHE A 1 86 ? 1.452 2.714 -16.458 1.00 65.38 86 PHE A N 1
ATOM 674 C CA . PHE A 1 86 ? 0.511 1.702 -16.010 1.00 65.38 86 PHE A CA 1
ATOM 675 C C . PHE A 1 86 ? -0.303 2.273 -14.862 1.00 65.38 86 PHE A C 1
ATOM 677 O O . PHE A 1 86 ? 0.253 2.671 -13.834 1.00 65.38 86 PHE A O 1
ATOM 684 N N . ASN A 1 87 ? -1.617 2.250 -15.040 1.00 69.31 87 ASN A N 1
ATOM 685 C CA . ASN A 1 87 ? -2.581 2.628 -14.026 1.00 69.31 87 ASN A CA 1
ATOM 686 C C . ASN A 1 87 ? -3.392 1.387 -13.661 1.00 69.31 87 ASN A C 1
ATOM 688 O O . ASN A 1 87 ? -4.170 0.879 -14.469 1.00 69.31 87 ASN A O 1
ATOM 692 N N . GLY A 1 88 ? -3.137 0.852 -12.472 1.00 75.12 88 GLY A N 1
ATOM 693 C CA . GLY A 1 88 ? -3.836 -0.307 -11.942 1.00 75.12 88 GLY A CA 1
ATOM 694 C C . GLY A 1 88 ? -4.672 0.088 -10.739 1.00 75.12 88 GLY A C 1
ATOM 695 O O . GLY A 1 88 ? -4.201 0.804 -9.859 1.00 75.12 88 GLY A O 1
ATOM 696 N N . SER A 1 89 ? -5.894 -0.422 -10.661 1.00 84.75 89 SER A N 1
ATOM 697 C CA . SER A 1 89 ? -6.639 -0.456 -9.409 1.00 84.75 89 SER A CA 1
ATOM 698 C C . SER A 1 89 ? -6.547 -1.847 -8.793 1.00 84.75 89 SER A C 1
ATOM 700 O O . SER A 1 89 ? -6.388 -2.849 -9.492 1.00 84.75 89 SER A O 1
ATOM 702 N N . TYR A 1 90 ? -6.615 -1.917 -7.471 1.00 86.81 90 TYR A N 1
ATOM 703 C CA . TYR A 1 90 ? -6.678 -3.184 -6.758 1.00 86.81 90 TYR A CA 1
ATOM 704 C C . TYR A 1 90 ? -7.714 -3.115 -5.648 1.00 86.81 90 TYR A C 1
ATOM 706 O O . TYR A 1 90 ? -7.997 -2.045 -5.107 1.00 86.81 90 TYR A O 1
ATOM 714 N N . LEU A 1 91 ? -8.242 -4.288 -5.318 1.00 89.12 91 LEU A N 1
ATOM 715 C CA . LEU A 1 91 ? -9.049 -4.536 -4.139 1.00 89.12 91 LEU A CA 1
ATOM 716 C C . LEU A 1 91 ? -8.323 -5.604 -3.320 1.00 89.12 91 LEU A C 1
ATOM 718 O O . LEU A 1 91 ? -7.993 -6.670 -3.840 1.00 89.12 91 LEU A O 1
ATOM 722 N N . ALA A 1 92 ? -8.055 -5.304 -2.060 1.00 88.69 92 ALA A N 1
ATOM 723 C CA . ALA A 1 92 ? -7.421 -6.191 -1.104 1.00 88.69 92 ALA A CA 1
ATOM 724 C C . ALA A 1 92 ? -8.311 -6.335 0.132 1.00 88.69 92 ALA A C 1
ATOM 726 O O . ALA A 1 92 ? -9.020 -5.414 0.528 1.00 88.69 92 ALA A O 1
ATOM 727 N N . ALA A 1 93 ? -8.267 -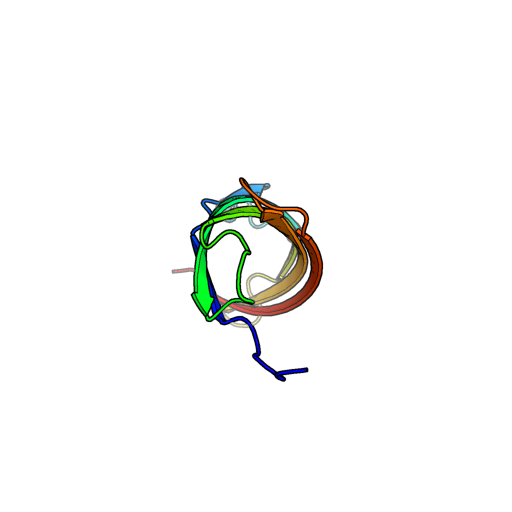7.507 0.751 1.00 90.50 93 ALA A N 1
ATOM 728 C CA . ALA A 1 93 ? -8.891 -7.754 2.039 1.00 90.50 93 ALA A CA 1
ATOM 729 C C . ALA A 1 93 ? -7.958 -8.626 2.877 1.00 90.50 93 ALA A C 1
ATOM 731 O O . ALA A 1 93 ? -7.235 -9.465 2.335 1.00 90.50 93 ALA A O 1
ATOM 732 N N . GLY A 1 94 ? -7.969 -8.440 4.190 1.00 87.94 94 GLY A N 1
ATOM 733 C CA . GLY A 1 94 ? -7.112 -9.202 5.089 1.00 87.94 94 GLY A CA 1
ATOM 734 C C . GLY A 1 94 ? -7.530 -9.096 6.547 1.00 87.94 94 GLY A C 1
ATOM 735 O O . GLY A 1 94 ? -8.523 -8.454 6.885 1.00 87.94 94 GLY A O 1
ATOM 736 N N . ALA A 1 95 ? -6.767 -9.753 7.414 1.00 86.12 95 ALA A N 1
ATOM 737 C CA . ALA A 1 95 ? -6.953 -9.700 8.858 1.00 86.12 95 ALA A CA 1
ATOM 738 C C . ALA A 1 95 ? -5.979 -8.695 9.491 1.00 86.12 95 ALA A C 1
ATOM 740 O O . ALA A 1 95 ? -4.837 -8.562 9.052 1.00 86.12 95 ALA A O 1
ATOM 741 N N . VAL A 1 96 ? -6.433 -8.001 10.532 1.00 81.25 96 VAL A N 1
ATOM 742 C CA . VAL A 1 96 ? -5.623 -7.121 11.383 1.00 81.25 96 VAL A CA 1
ATOM 743 C C . VAL A 1 96 ? -5.543 -7.757 12.764 1.00 81.25 96 VAL A C 1
ATOM 745 O O . VAL A 1 96 ? -6.575 -8.014 13.375 1.00 81.25 96 VAL A O 1
ATOM 748 N N . PHE A 1 97 ? -4.337 -7.987 13.274 1.00 77.94 97 PHE A N 1
ATOM 749 C CA . PHE A 1 97 ? -4.133 -8.470 14.639 1.00 77.94 97 PHE A CA 1
ATOM 750 C C . PHE A 1 97 ? -3.606 -7.328 15.497 1.00 77.94 97 PHE A C 1
ATOM 752 O O . PHE A 1 97 ? -2.568 -6.745 15.188 1.00 77.94 97 PHE A O 1
ATOM 759 N N . THR A 1 98 ? -4.332 -7.008 16.561 1.00 69.56 98 THR A N 1
ATOM 760 C CA . THR A 1 98 ? -3.863 -6.081 17.598 1.00 69.56 98 THR A CA 1
ATOM 761 C C . THR A 1 98 ? -3.138 -6.930 18.650 1.00 69.56 98 THR A C 1
ATOM 763 O O . THR A 1 98 ? -3.661 -7.978 19.027 1.00 69.56 98 THR A O 1
ATOM 766 N N . PHE A 1 99 ? -1.937 -6.563 19.087 1.00 68.62 99 PHE A N 1
ATOM 767 C CA . PHE A 1 99 ? -1.191 -7.279 20.134 1.00 68.62 99 PHE A CA 1
ATOM 768 C C . PHE A 1 99 ? -0.810 -6.331 21.265 1.00 68.62 99 PHE A C 1
ATOM 770 O O . PHE A 1 99 ? -0.703 -5.114 20.990 1.00 68.62 99 PHE A O 1
#